Protein AF-A0A2M8NET0-F1 (afdb_monomer_lite)

Sequence (118 aa):
MRTNRVDTLFAWITQLMPDRAWFGEENFEAASQFAATFKAAYPNASLYGWIRIPIDGVSITLDSAAQSQIAAVSQRIVDELGFDGILLHVDPILSEDETYLALLRQVRTSIGTAALAA

Structure (mmCIF, N/CA/C/O backbone):
data_AF-A0A2M8NET0-F1
#
_entry.id   AF-A0A2M8NET0-F1
#
loop_
_atom_site.group_PDB
_atom_site.id
_atom_site.type_symbol
_atom_site.label_atom_id
_atom_site.label_alt_id
_atom_site.label_comp_id
_atom_site.label_asym_id
_atom_site.label_entity_id
_atom_site.label_seq_id
_atom_site.pdbx_PDB_ins_code
_atom_site.Cartn_x
_atom_site.Cartn_y
_atom_site.Cartn_z
_atom_site.occupancy
_atom_site.B_iso_or_equiv
_atom_site.auth_seq_id
_atom_site.auth_comp_id
_atom_site.auth_asym_id
_atom_site.auth_atom_id
_atom_site.pdbx_PDB_model_num
ATOM 1 N N . MET A 1 1 ? -16.982 -6.972 16.095 1.00 57.81 1 MET A N 1
ATOM 2 C CA . MET A 1 1 ? -15.574 -7.279 16.452 1.00 57.81 1 MET A CA 1
ATOM 3 C C . MET A 1 1 ? -15.293 -7.372 17.955 1.00 57.81 1 MET A C 1
ATOM 5 O O . MET A 1 1 ? -14.513 -8.236 18.324 1.00 57.81 1 MET A O 1
ATOM 9 N N . ARG A 1 2 ? -15.939 -6.585 18.836 1.00 51.84 2 ARG A N 1
ATOM 10 C CA . ARG A 1 2 ? -15.684 -6.614 20.300 1.00 51.84 2 ARG A CA 1
ATOM 11 C C . ARG A 1 2 ? -15.817 -7.992 20.971 1.00 51.84 2 ARG A C 1
ATOM 13 O O . ARG A 1 2 ? -15.103 -8.268 21.923 1.00 51.84 2 ARG A O 1
ATOM 20 N N . THR A 1 3 ? -16.677 -8.864 20.453 1.00 59.78 3 THR A N 1
ATOM 21 C CA . THR A 1 3 ? -16.865 -10.233 20.967 1.00 59.78 3 THR A CA 1
ATOM 22 C C . THR A 1 3 ? -15.866 -11.243 20.389 1.00 59.78 3 THR A C 1
ATOM 24 O O . THR A 1 3 ? -15.662 -12.295 20.980 1.00 59.78 3 THR A O 1
ATOM 27 N N . ASN A 1 4 ? -15.219 -10.913 19.261 1.00 65.31 4 ASN A N 1
ATOM 28 C CA . ASN A 1 4 ? -14.423 -11.849 18.454 1.00 65.31 4 ASN A CA 1
ATOM 29 C C . ASN A 1 4 ? -12.929 -11.473 18.353 1.00 65.31 4 ASN A C 1
ATOM 31 O O . ASN A 1 4 ? -12.205 -12.165 17.649 1.00 65.31 4 ASN A O 1
ATOM 35 N N . ARG A 1 5 ? -12.472 -10.400 19.028 1.00 75.06 5 ARG A N 1
ATOM 36 C CA . ARG A 1 5 ? -11.062 -9.939 19.061 1.00 75.06 5 ARG A CA 1
ATOM 37 C C . ARG A 1 5 ? -10.415 -9.779 17.679 1.00 75.06 5 ARG A C 1
ATOM 39 O O . ARG A 1 5 ? -9.299 -10.226 17.444 1.00 75.06 5 ARG A O 1
ATOM 46 N N . VAL A 1 6 ? -11.150 -9.188 16.739 1.00 76.31 6 VAL A N 1
ATOM 47 C CA . VAL A 1 6 ? -10.553 -8.792 15.459 1.00 76.31 6 VAL A CA 1
ATOM 48 C C . VAL A 1 6 ? -10.051 -7.366 15.620 1.00 76.31 6 VAL A C 1
ATOM 50 O O . VAL A 1 6 ? -10.862 -6.443 15.683 1.00 76.31 6 VAL A O 1
ATOM 53 N N . ASP A 1 7 ? -8.733 -7.228 15.718 1.00 88.75 7 ASP A N 1
ATOM 54 C CA . ASP A 1 7 ? -8.047 -5.954 15.965 1.00 88.75 7 ASP A CA 1
ATOM 55 C C . ASP A 1 7 ? -7.424 -5.373 14.686 1.00 88.75 7 ASP A C 1
ATOM 57 O O . ASP A 1 7 ? -7.047 -4.206 14.642 1.00 88.75 7 ASP A O 1
ATOM 61 N N . THR A 1 8 ? -7.351 -6.166 13.615 1.00 93.62 8 THR A N 1
ATOM 62 C CA . THR A 1 8 ? -6.776 -5.755 12.333 1.00 93.62 8 THR A CA 1
ATOM 63 C C . THR A 1 8 ? -7.630 -6.253 11.175 1.00 93.62 8 THR A C 1
ATOM 65 O O . THR A 1 8 ? -8.005 -7.426 11.131 1.00 93.62 8 THR A O 1
ATOM 68 N N . LEU A 1 9 ? -7.924 -5.366 10.225 1.00 95.44 9 LEU A N 1
ATOM 69 C CA . LEU A 1 9 ? -8.615 -5.682 8.981 1.00 95.44 9 LEU A CA 1
ATOM 70 C C . LEU A 1 9 ? -7.764 -5.259 7.782 1.00 95.44 9 LEU A C 1
ATOM 72 O O . LEU A 1 9 ? -7.223 -4.157 7.752 1.00 95.44 9 LEU A O 1
ATOM 76 N N . PHE A 1 10 ? -7.693 -6.134 6.781 1.00 96.50 10 PHE A N 1
ATOM 77 C CA . PHE A 1 10 ? -7.088 -5.852 5.482 1.00 96.50 10 PHE A CA 1
ATOM 78 C C . PHE A 1 10 ? -8.211 -5.757 4.451 1.00 96.50 10 PHE A C 1
ATOM 80 O O . PHE A 1 10 ? -8.854 -6.763 4.146 1.00 96.50 10 PHE A O 1
ATOM 87 N N . ALA A 1 11 ? -8.486 -4.556 3.950 1.00 97.06 11 ALA A N 1
ATOM 88 C CA . ALA A 1 11 ? -9.510 -4.346 2.933 1.00 97.06 11 ALA A CA 1
ATOM 89 C C . ALA A 1 11 ? -8.851 -4.327 1.559 1.00 97.06 11 ALA A C 1
ATOM 91 O O . ALA A 1 11 ? -7.921 -3.561 1.339 1.00 97.06 11 ALA A O 1
ATOM 92 N N . TRP A 1 12 ? -9.321 -5.155 0.632 1.00 97.31 12 TRP A N 1
ATOM 93 C CA . TRP A 1 12 ? -8.867 -5.101 -0.755 1.00 97.31 12 TRP A CA 1
ATOM 94 C C . TRP A 1 12 ? -9.296 -3.770 -1.393 1.00 97.31 12 TRP A C 1
ATOM 96 O O . TRP A 1 12 ? -10.477 -3.430 -1.336 1.00 97.31 12 TRP A O 1
ATOM 106 N N . ILE A 1 13 ? -8.340 -3.018 -1.952 1.00 97.75 13 ILE A N 1
ATOM 107 C CA . ILE A 1 13 ? -8.574 -1.671 -2.502 1.00 97.75 13 ILE A CA 1
ATOM 108 C C . ILE A 1 13 ? -8.403 -1.641 -4.012 1.00 97.75 13 ILE A C 1
ATOM 110 O O . ILE A 1 13 ? -9.271 -1.148 -4.723 1.00 97.75 13 ILE A O 1
ATOM 114 N N . THR A 1 14 ? -7.260 -2.114 -4.506 1.00 98.00 14 THR A N 1
ATOM 115 C CA . THR A 1 14 ? -6.918 -1.973 -5.922 1.00 98.00 14 THR A CA 1
ATOM 116 C C . THR A 1 14 ? -5.849 -2.973 -6.350 1.00 98.00 14 THR A C 1
ATOM 118 O O . THR A 1 14 ? -5.218 -3.656 -5.536 1.00 98.00 14 THR A O 1
ATOM 121 N N . GLN A 1 15 ? -5.640 -3.047 -7.659 1.00 97.06 15 GLN A N 1
ATOM 122 C CA . GLN A 1 15 ? -4.575 -3.800 -8.294 1.00 97.06 15 GLN A CA 1
ATOM 123 C C . GLN A 1 15 ? -3.923 -2.948 -9.384 1.00 97.06 15 GLN A C 1
ATOM 125 O O . GLN A 1 15 ? -4.626 -2.254 -10.120 1.00 97.06 15 GLN A O 1
ATOM 130 N N . LEU A 1 16 ? -2.599 -3.044 -9.522 1.00 96.50 16 LEU A N 1
ATOM 131 C CA . LEU A 1 16 ? -1.899 -2.492 -10.680 1.00 96.50 16 LEU A CA 1
ATOM 132 C C . LEU A 1 16 ? -2.176 -3.354 -11.920 1.00 96.50 16 LEU A C 1
ATOM 134 O O . LEU A 1 16 ? -1.954 -4.567 -11.907 1.00 96.50 16 LEU A O 1
ATOM 138 N N . MET A 1 17 ? -2.673 -2.728 -12.980 1.00 95.69 17 MET A N 1
ATOM 139 C CA . MET A 1 17 ? -3.004 -3.384 -14.243 1.00 95.69 17 MET A CA 1
ATOM 140 C C . MET A 1 17 ? -1.823 -3.340 -15.232 1.00 95.69 17 MET A C 1
ATOM 142 O O . MET A 1 17 ? -0.931 -2.503 -15.076 1.00 95.69 17 MET A O 1
ATOM 146 N N . PRO A 1 18 ? -1.788 -4.218 -16.258 1.00 93.56 18 PRO A N 1
ATOM 147 C CA . PRO A 1 18 ? -0.707 -4.261 -17.255 1.00 93.56 18 PRO A CA 1
ATOM 148 C C . PRO A 1 18 ? -0.440 -2.943 -17.998 1.00 93.56 18 PRO A C 1
ATOM 150 O O . PRO A 1 18 ? 0.678 -2.683 -18.431 1.00 93.56 18 PRO A O 1
ATOM 153 N N . ASP A 1 19 ? -1.459 -2.099 -18.144 1.00 93.19 19 ASP A N 1
ATOM 154 C CA . ASP A 1 19 ? -1.381 -0.757 -18.735 1.00 93.19 19 ASP A CA 1
ATOM 155 C C . ASP A 1 19 ? -0.946 0.327 -17.730 1.00 93.19 19 ASP A C 1
ATOM 157 O O . ASP A 1 19 ? -0.959 1.516 -18.046 1.00 93.19 19 ASP A O 1
ATOM 161 N N . ARG A 1 20 ? -0.549 -0.085 -16.521 1.00 90.25 20 ARG A N 1
ATOM 162 C CA . ARG A 1 20 ? -0.250 0.760 -15.361 1.00 90.25 20 ARG A CA 1
ATOM 163 C C . ARG A 1 20 ? -1.446 1.571 -14.855 1.00 90.25 20 ARG A C 1
ATOM 165 O O . ARG A 1 20 ? -1.241 2.525 -14.113 1.00 90.25 20 ARG A O 1
ATOM 172 N N . ALA A 1 21 ? -2.683 1.203 -15.180 1.00 95.44 21 ALA A N 1
ATOM 173 C CA . ALA A 1 21 ? -3.857 1.763 -14.514 1.00 95.44 21 ALA A CA 1
ATOM 174 C C . ALA A 1 21 ? -4.102 1.099 -13.146 1.00 95.44 21 ALA A C 1
ATOM 176 O O . ALA A 1 21 ? -3.679 -0.035 -12.896 1.00 95.44 21 ALA A O 1
ATOM 177 N N . TRP A 1 22 ? -4.813 1.796 -12.259 1.00 96.81 22 TRP A N 1
ATOM 178 C CA . TRP A 1 22 ? -5.303 1.230 -11.003 1.00 96.81 22 TRP A CA 1
ATOM 179 C C . TRP A 1 22 ? -6.707 0.666 -11.200 1.00 96.81 22 TRP A C 1
ATOM 181 O O . TRP A 1 22 ? -7.637 1.382 -11.566 1.00 96.81 22 TRP A O 1
ATOM 191 N N . PHE A 1 23 ? -6.878 -0.630 -10.953 1.00 96.88 23 PHE A N 1
ATOM 192 C CA . PHE A 1 23 ? -8.193 -1.256 -11.027 1.00 96.88 23 PHE A CA 1
ATOM 193 C C . PHE A 1 23 ? -9.107 -0.742 -9.910 1.00 96.88 23 PHE A C 1
ATOM 195 O O . PHE A 1 23 ? -8.730 -0.784 -8.736 1.00 96.88 23 PHE A O 1
ATOM 202 N N . GLY A 1 24 ? -10.320 -0.314 -10.258 1.00 92.00 24 GLY A N 1
ATOM 203 C CA . GLY A 1 24 ? -11.316 0.126 -9.285 1.00 92.00 24 GLY A CA 1
ATOM 204 C C . GLY A 1 24 ? -11.051 1.509 -8.687 1.00 92.00 24 GLY A C 1
ATOM 205 O O . GLY A 1 24 ? -11.606 1.806 -7.630 1.00 92.00 24 GLY A O 1
ATOM 206 N N . GLU A 1 25 ? -10.220 2.344 -9.324 1.00 93.00 25 GLU A N 1
ATOM 207 C CA . GLU A 1 25 ? -9.940 3.717 -8.876 1.00 93.00 25 GLU A CA 1
ATOM 208 C C . GLU A 1 25 ? -11.218 4.562 -8.729 1.00 93.00 25 GLU A C 1
ATOM 210 O O . GLU A 1 25 ? -11.332 5.381 -7.817 1.00 93.00 25 GLU A O 1
ATOM 215 N N . GLU A 1 26 ? -12.232 4.299 -9.554 1.00 95.06 26 GLU A N 1
ATOM 216 C CA . GLU A 1 26 ? -13.553 4.918 -9.460 1.00 95.06 26 GLU A CA 1
ATOM 217 C C . GLU A 1 26 ? -14.277 4.637 -8.130 1.00 95.06 26 GLU A C 1
ATOM 219 O O . GLU A 1 26 ? -15.189 5.372 -7.757 1.00 95.06 26 GLU A O 1
ATOM 224 N N . ASN A 1 27 ? -13.857 3.612 -7.381 1.00 95.38 27 ASN A N 1
ATOM 225 C CA . ASN A 1 27 ? -14.445 3.232 -6.095 1.00 95.38 27 ASN A CA 1
ATOM 226 C C . ASN A 1 27 ? -13.699 3.821 -4.888 1.00 95.38 27 ASN A C 1
ATOM 228 O O . ASN A 1 27 ? -14.051 3.517 -3.747 1.00 95.38 27 ASN A O 1
ATOM 232 N N . PHE A 1 28 ? -12.681 4.664 -5.092 1.00 96.62 28 PHE A N 1
ATOM 233 C CA . PHE A 1 28 ? -11.896 5.217 -3.980 1.00 96.62 28 PHE A CA 1
ATOM 234 C C . PHE A 1 28 ? -12.738 6.083 -3.039 1.00 96.62 28 PHE A C 1
ATOM 236 O O . PHE A 1 28 ? -12.518 6.063 -1.829 1.00 96.62 28 PHE A O 1
ATOM 243 N N . GLU A 1 29 ? -13.762 6.768 -3.552 1.00 97.25 29 GLU A N 1
ATOM 244 C CA . GLU A 1 29 ? -14.712 7.489 -2.700 1.00 97.25 29 GLU A CA 1
ATOM 245 C C . GLU A 1 29 ? -15.457 6.531 -1.755 1.00 97.25 29 GLU A C 1
ATOM 247 O O . GLU A 1 29 ? -15.530 6.771 -0.549 1.00 97.25 29 GLU A O 1
ATOM 252 N N . ALA A 1 30 ? -15.941 5.399 -2.273 1.00 97.44 30 ALA A N 1
ATOM 253 C CA . ALA A 1 30 ? -16.592 4.378 -1.457 1.00 97.44 30 ALA A CA 1
ATOM 254 C C . ALA A 1 30 ? -15.622 3.760 -0.432 1.00 97.44 30 ALA A C 1
ATOM 256 O O . ALA A 1 30 ? -16.012 3.501 0.707 1.00 97.44 30 ALA A O 1
ATOM 257 N N . ALA A 1 31 ? -14.349 3.573 -0.798 1.00 97.75 31 ALA A N 1
ATOM 258 C CA . ALA A 1 31 ? -13.314 3.101 0.121 1.00 97.75 31 ALA A CA 1
ATOM 259 C C . ALA A 1 31 ? -13.054 4.095 1.271 1.00 97.75 31 ALA A C 1
ATOM 261 O O . ALA A 1 31 ? -12.949 3.672 2.422 1.00 97.75 31 ALA A O 1
ATOM 262 N N . SER A 1 32 ? -13.027 5.402 0.986 1.00 98.38 32 SER A N 1
ATOM 263 C CA . SER A 1 32 ? -12.911 6.454 2.008 1.00 98.38 32 SER A CA 1
ATOM 264 C C . SER A 1 32 ? -14.119 6.463 2.955 1.00 98.38 32 SER A C 1
ATOM 266 O O . SER A 1 32 ? -13.969 6.455 4.179 1.00 98.38 32 SER A O 1
ATOM 268 N N . GLN A 1 33 ? -15.337 6.372 2.409 1.00 98.31 33 GLN A N 1
ATOM 269 C CA . GLN A 1 33 ? -16.565 6.282 3.211 1.00 98.31 33 GLN A CA 1
ATOM 270 C C . GLN A 1 33 ? -16.581 5.030 4.101 1.00 98.31 33 GLN A C 1
ATOM 272 O O . GLN A 1 33 ? -17.002 5.085 5.264 1.00 98.31 33 GLN A O 1
ATOM 277 N N . PHE A 1 34 ? -16.097 3.902 3.575 1.00 97.88 34 PHE A N 1
ATOM 278 C CA . PHE A 1 34 ? -15.928 2.673 4.338 1.00 97.88 34 PHE A CA 1
ATOM 279 C C . PHE A 1 34 ? -14.940 2.861 5.491 1.00 97.88 34 PHE A C 1
ATOM 281 O O . PHE A 1 34 ? -15.286 2.526 6.624 1.00 97.88 34 PHE A O 1
ATOM 288 N N . ALA A 1 35 ? -13.757 3.427 5.239 1.00 97.81 35 ALA A N 1
ATOM 289 C CA . ALA A 1 35 ? -12.754 3.661 6.274 1.00 97.81 35 ALA A CA 1
ATOM 290 C C . ALA A 1 35 ? -13.290 4.573 7.386 1.00 97.81 35 ALA A C 1
ATOM 292 O O . ALA A 1 35 ? -13.214 4.219 8.564 1.00 97.81 35 ALA A O 1
ATOM 293 N N . ALA A 1 36 ? -13.945 5.681 7.025 1.00 98.19 36 ALA A N 1
ATOM 294 C CA . ALA A 1 36 ? -14.571 6.586 7.985 1.00 98.19 36 ALA A CA 1
ATOM 295 C C . ALA A 1 36 ? -15.622 5.870 8.854 1.00 98.19 36 ALA A C 1
ATOM 297 O O . ALA A 1 36 ? -15.603 5.966 10.085 1.00 98.19 36 ALA A O 1
ATOM 298 N N . THR A 1 37 ? -16.508 5.092 8.226 1.00 97.75 37 THR A N 1
ATOM 299 C CA . THR A 1 37 ? -17.547 4.327 8.933 1.00 97.75 37 THR A CA 1
ATOM 300 C C . THR A 1 37 ? -16.938 3.254 9.839 1.00 97.75 37 THR A C 1
ATOM 302 O O . THR A 1 37 ? -17.368 3.073 10.981 1.00 97.75 37 THR A O 1
ATOM 305 N N . PHE A 1 38 ? -15.912 2.552 9.355 1.00 95.69 38 PHE A N 1
ATOM 306 C CA . PHE A 1 38 ? -15.216 1.510 10.099 1.00 95.69 38 PHE A CA 1
ATOM 307 C C . PHE A 1 38 ? -14.525 2.077 11.340 1.00 95.69 38 PHE A C 1
ATOM 309 O O . PHE A 1 38 ? -14.742 1.564 12.438 1.00 95.69 38 PHE A O 1
ATOM 316 N N . LYS A 1 39 ? -13.750 3.158 11.197 1.00 94.94 39 LYS A N 1
ATOM 317 C CA . LYS A 1 39 ? -13.028 3.783 12.314 1.00 94.94 39 LYS A CA 1
ATOM 318 C C . LYS A 1 39 ? -13.977 4.395 13.344 1.00 94.94 39 LYS A C 1
ATOM 320 O O . LYS A 1 39 ? -13.695 4.316 14.536 1.00 94.94 39 LYS A O 1
ATOM 325 N N . ALA A 1 40 ? -15.134 4.916 12.927 1.00 95.56 40 ALA A N 1
ATOM 326 C CA . ALA A 1 40 ? -16.165 5.370 13.861 1.00 95.56 40 ALA A CA 1
ATOM 327 C C . ALA A 1 40 ? -16.735 4.216 14.712 1.00 95.56 40 ALA A C 1
ATOM 329 O O . ALA A 1 40 ? -16.961 4.374 15.913 1.00 95.56 40 ALA A O 1
ATOM 330 N N . ALA A 1 41 ? -16.945 3.040 14.112 1.00 93.94 41 ALA A N 1
ATOM 331 C CA . ALA A 1 41 ? -17.467 1.865 14.812 1.00 93.94 41 ALA A CA 1
ATOM 332 C C . ALA A 1 41 ? -16.402 1.130 15.653 1.00 93.94 41 ALA A C 1
ATOM 334 O O . ALA A 1 41 ? -16.710 0.576 16.715 1.00 93.94 41 ALA A O 1
ATOM 335 N N . TYR A 1 42 ? -15.153 1.124 15.183 1.00 92.94 42 TYR A N 1
ATOM 336 C CA . TYR A 1 42 ? -14.034 0.367 15.741 1.00 92.94 42 TYR A CA 1
ATOM 337 C C . TYR A 1 42 ? -12.768 1.237 15.843 1.00 92.94 42 TYR A C 1
ATOM 339 O O . TYR A 1 42 ? -11.779 0.965 15.167 1.00 92.94 42 TYR A O 1
ATOM 347 N N . PRO A 1 43 ? -12.752 2.261 16.716 1.00 91.69 43 PRO A N 1
ATOM 348 C CA . PRO A 1 43 ? -11.659 3.240 16.766 1.00 91.69 43 PRO A CA 1
ATOM 349 C C . PRO A 1 43 ? -10.299 2.635 17.131 1.00 91.69 43 PRO A C 1
ATOM 351 O O . PRO A 1 43 ? -9.268 3.159 16.725 1.00 91.69 43 PRO A O 1
ATOM 354 N N . ASN A 1 44 ? -10.301 1.514 17.857 1.00 90.75 44 ASN A N 1
ATOM 355 C CA . ASN A 1 44 ? -9.086 0.820 18.284 1.00 90.75 44 ASN A CA 1
ATOM 356 C C . ASN A 1 44 ? -8.628 -0.266 17.294 1.00 90.75 44 ASN A C 1
ATOM 358 O O . ASN A 1 44 ? -7.626 -0.917 17.558 1.00 90.75 44 ASN A O 1
ATOM 362 N N . ALA A 1 45 ? -9.380 -0.524 16.218 1.00 92.88 45 ALA A N 1
ATOM 363 C CA . ALA A 1 45 ? -8.977 -1.493 15.206 1.00 92.88 45 ALA A CA 1
ATOM 364 C C . ALA A 1 45 ? -8.117 -0.810 14.136 1.00 92.88 45 ALA A C 1
ATOM 366 O O . ALA A 1 45 ? -8.401 0.323 13.730 1.00 92.88 45 ALA A O 1
ATOM 367 N N . SER A 1 46 ? -7.102 -1.525 13.659 1.00 95.50 46 SER A N 1
ATOM 368 C CA . SER A 1 46 ? -6.271 -1.108 12.532 1.00 95.50 46 SER A CA 1
ATOM 369 C C . SER A 1 46 ? -6.907 -1.541 11.215 1.00 95.50 46 SER A C 1
ATOM 371 O O . SER A 1 46 ? -7.323 -2.693 11.058 1.00 95.50 46 SER A O 1
ATOM 373 N N . LEU A 1 47 ? -6.960 -0.628 10.256 1.00 96.94 47 LEU A N 1
ATOM 374 C CA . LEU A 1 47 ? -7.496 -0.840 8.924 1.00 96.94 4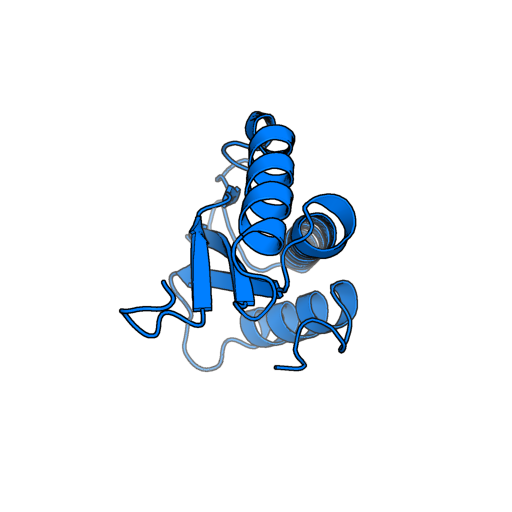7 LEU A CA 1
ATOM 375 C C . LEU A 1 47 ? -6.409 -0.589 7.875 1.00 96.94 47 LEU A C 1
ATOM 377 O O . LEU A 1 47 ? -6.017 0.549 7.638 1.00 96.94 47 LEU A O 1
ATOM 381 N N . TYR A 1 48 ? -5.962 -1.652 7.213 1.00 97.75 48 TYR A N 1
ATOM 382 C CA . TYR A 1 48 ? -4.936 -1.595 6.174 1.00 97.75 48 TYR A CA 1
ATOM 383 C C . TYR A 1 48 ? -5.551 -1.746 4.782 1.00 97.75 48 TYR A C 1
ATOM 385 O O . TYR A 1 48 ? -6.379 -2.632 4.548 1.00 97.75 48 TYR A O 1
ATOM 393 N N . GLY A 1 49 ? -5.118 -0.902 3.848 1.00 97.88 49 GLY A N 1
ATOM 394 C CA . GLY A 1 49 ? -5.482 -1.009 2.440 1.00 97.88 49 GLY A CA 1
ATOM 395 C C . GLY A 1 49 ? -4.615 -2.051 1.743 1.00 97.88 49 GLY A C 1
ATOM 396 O O . GLY A 1 49 ? -3.391 -1.975 1.786 1.00 97.88 49 GLY A O 1
ATOM 397 N N . TRP A 1 50 ? -5.225 -3.041 1.107 1.00 98.00 50 TRP A N 1
ATOM 398 C CA . TRP A 1 50 ? -4.530 -4.090 0.371 1.00 98.00 50 TRP A CA 1
ATOM 399 C C . TRP A 1 50 ? -4.454 -3.741 -1.117 1.00 98.00 50 TRP A C 1
ATOM 401 O O . TRP A 1 50 ? -5.473 -3.604 -1.799 1.00 98.00 50 TRP A O 1
ATOM 411 N N . ILE A 1 51 ? -3.218 -3.627 -1.606 1.00 97.88 51 ILE A N 1
ATOM 412 C CA . ILE A 1 51 ? -2.872 -3.381 -3.005 1.00 97.88 51 ILE A CA 1
ATOM 413 C C . ILE A 1 51 ? -2.234 -4.642 -3.584 1.00 97.88 51 ILE A C 1
ATOM 415 O O . ILE A 1 51 ? -1.272 -5.164 -3.014 1.00 97.88 51 ILE A O 1
ATOM 419 N N . ARG A 1 52 ? -2.740 -5.126 -4.721 1.00 97.38 52 ARG A N 1
ATOM 420 C CA . ARG A 1 52 ? -2.126 -6.240 -5.460 1.00 97.38 52 ARG A CA 1
ATOM 421 C C . ARG A 1 52 ? -1.261 -5.740 -6.621 1.00 97.38 52 ARG A C 1
ATOM 423 O O . ARG A 1 52 ? -1.672 -4.861 -7.373 1.00 97.38 52 ARG A O 1
ATOM 430 N N . ILE A 1 53 ? -0.073 -6.314 -6.781 1.00 97.06 53 ILE A N 1
ATOM 431 C CA . ILE A 1 53 ? 0.914 -5.951 -7.803 1.00 97.06 53 ILE A CA 1
ATOM 432 C C . ILE A 1 53 ? 1.420 -7.255 -8.446 1.00 97.06 53 ILE A C 1
ATOM 434 O O . ILE A 1 53 ? 2.405 -7.827 -7.973 1.00 97.06 53 ILE A O 1
ATOM 438 N N . PRO A 1 54 ? 0.734 -7.749 -9.495 1.00 94.75 54 PRO A N 1
ATOM 439 C CA . PRO A 1 54 ? 1.112 -8.982 -10.170 1.00 94.75 54 PRO A CA 1
ATOM 440 C C . PRO A 1 54 ? 2.264 -8.713 -11.142 1.00 94.75 54 PRO A C 1
ATOM 442 O O . PRO A 1 54 ? 2.048 -8.238 -12.254 1.00 94.75 54 PRO A O 1
ATOM 445 N N . ILE A 1 55 ? 3.493 -8.989 -10.721 1.00 92.94 55 ILE A N 1
ATOM 446 C CA . ILE A 1 55 ? 4.679 -8.841 -11.564 1.00 92.94 55 ILE A CA 1
ATOM 447 C C . ILE A 1 55 ? 4.689 -9.974 -12.593 1.00 92.94 55 ILE A C 1
ATOM 449 O O . ILE A 1 55 ? 4.588 -11.149 -12.251 1.00 92.94 55 ILE A O 1
ATOM 453 N N . ASP A 1 56 ? 4.859 -9.636 -13.866 1.00 88.12 56 ASP A N 1
ATOM 454 C CA . ASP A 1 56 ? 5.034 -10.618 -14.944 1.00 88.12 56 ASP A CA 1
ATOM 455 C C . ASP A 1 56 ? 6.380 -10.467 -15.670 1.00 88.12 56 ASP A C 1
ATOM 457 O O .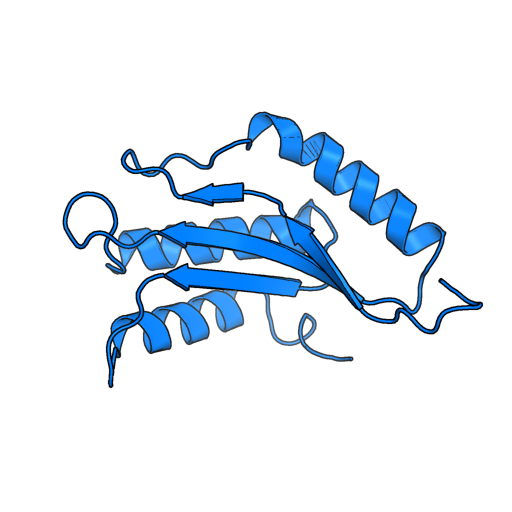 ASP A 1 56 ? 6.720 -11.281 -16.527 1.00 88.12 56 ASP A O 1
ATOM 461 N N . GLY A 1 57 ? 7.158 -9.435 -15.324 1.00 78.06 57 GLY A N 1
ATOM 462 C CA . GLY A 1 57 ? 8.450 -9.144 -15.941 1.00 78.06 57 GLY A CA 1
ATOM 463 C C . GLY A 1 57 ? 8.358 -8.564 -17.357 1.00 78.06 57 GLY A C 1
ATOM 464 O O . GLY A 1 57 ? 9.397 -8.337 -17.975 1.00 78.06 57 GLY A O 1
ATOM 465 N N . VAL A 1 58 ? 7.148 -8.326 -17.875 1.00 80.88 58 VAL A N 1
ATOM 466 C CA . VAL A 1 58 ? 6.900 -7.855 -19.246 1.00 80.88 58 VAL A CA 1
ATOM 467 C C . VAL A 1 58 ? 6.059 -6.585 -19.241 1.00 80.88 58 VAL A C 1
ATOM 469 O O . VAL A 1 58 ? 6.501 -5.557 -19.749 1.00 80.88 58 VAL A O 1
ATOM 472 N N . SER A 1 59 ? 4.854 -6.646 -18.679 1.00 82.69 59 SER A N 1
ATOM 473 C CA . SER A 1 59 ? 3.941 -5.508 -18.574 1.00 82.69 59 SER A CA 1
ATOM 474 C C . SER A 1 59 ? 4.071 -4.790 -17.231 1.00 82.69 59 SER A C 1
ATOM 476 O O . SER A 1 59 ? 3.983 -3.563 -17.161 1.00 82.69 59 SER A O 1
ATOM 478 N N . ILE A 1 60 ? 4.364 -5.543 -16.170 1.00 86.69 60 ILE A N 1
ATOM 479 C CA . ILE A 1 60 ? 4.520 -5.036 -14.812 1.00 86.69 60 ILE A CA 1
ATOM 480 C C . ILE A 1 60 ? 5.890 -5.466 -14.286 1.00 86.69 60 ILE A C 1
ATOM 482 O O . ILE A 1 60 ? 6.161 -6.644 -14.051 1.00 86.69 60 ILE A O 1
ATOM 486 N N . THR A 1 61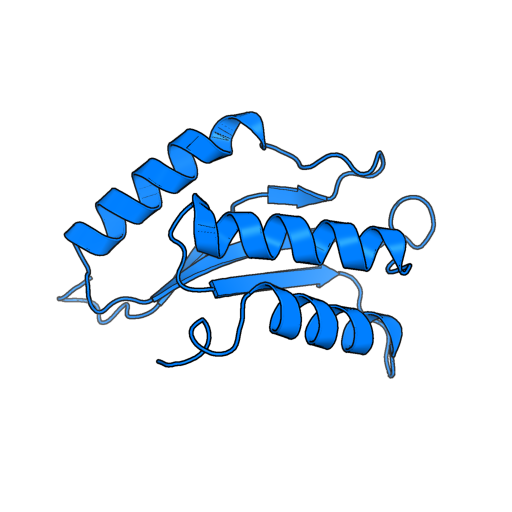 ? 6.748 -4.470 -14.074 1.00 90.94 61 THR A N 1
ATOM 487 C CA . THR A 1 61 ? 8.083 -4.581 -13.471 1.00 90.94 61 THR A CA 1
ATOM 488 C C . THR A 1 61 ? 8.202 -3.594 -12.315 1.00 90.94 61 THR A C 1
ATOM 490 O O . THR A 1 61 ? 7.617 -2.515 -12.378 1.00 90.94 61 THR A O 1
ATOM 493 N N . LEU A 1 62 ? 9.018 -3.889 -11.300 1.00 92.19 62 LEU A N 1
ATOM 494 C CA . LEU A 1 62 ? 9.317 -2.952 -10.205 1.00 92.19 62 LEU A CA 1
ATOM 495 C C . LEU A 1 62 ? 10.420 -1.947 -10.566 1.00 92.19 62 LEU A C 1
ATOM 497 O O . LEU A 1 62 ? 11.362 -1.738 -9.804 1.00 92.19 62 LEU A O 1
ATOM 501 N N . ASP A 1 63 ? 10.316 -1.314 -11.733 1.00 92.50 63 ASP A N 1
ATOM 502 C CA . ASP A 1 63 ? 11.199 -0.199 -12.083 1.00 92.50 63 ASP A CA 1
ATOM 503 C C . ASP A 1 63 ? 10.909 1.043 -11.213 1.00 92.50 63 ASP A C 1
ATOM 505 O O . ASP A 1 63 ? 9.912 1.110 -10.491 1.00 92.50 63 ASP A O 1
ATOM 509 N N . SER A 1 64 ? 11.777 2.055 -11.262 1.00 94.19 64 SER A N 1
ATOM 510 C CA . SER A 1 64 ? 11.632 3.265 -10.435 1.00 94.19 64 SER A CA 1
ATOM 511 C C . SER A 1 64 ? 10.327 4.035 -10.690 1.00 94.19 64 SER A C 1
ATOM 513 O O . SER A 1 64 ? 9.813 4.705 -9.788 1.00 94.19 64 SER A O 1
ATOM 515 N N . ALA A 1 65 ? 9.767 3.934 -11.898 1.00 93.56 65 ALA A N 1
ATOM 516 C CA . ALA A 1 65 ? 8.502 4.567 -12.247 1.00 93.56 65 ALA A CA 1
ATOM 517 C C . ALA A 1 65 ? 7.324 3.842 -11.582 1.00 93.56 65 ALA A C 1
ATOM 519 O O . ALA A 1 65 ? 6.498 4.490 -10.939 1.00 93.56 65 ALA A O 1
ATOM 520 N N . ALA A 1 66 ? 7.285 2.511 -11.660 1.00 93.88 66 ALA A N 1
ATOM 521 C CA . ALA A 1 66 ? 6.305 1.689 -10.963 1.00 93.88 66 ALA A CA 1
ATOM 522 C C . ALA A 1 66 ? 6.417 1.868 -9.444 1.00 93.88 66 ALA A C 1
ATOM 524 O O . ALA A 1 66 ? 5.403 2.066 -8.781 1.00 93.88 66 ALA A O 1
ATOM 525 N N . GLN A 1 67 ? 7.635 1.895 -8.889 1.00 96.12 67 GLN A N 1
ATOM 526 C CA . GLN A 1 67 ? 7.853 2.139 -7.458 1.00 96.12 67 GLN A CA 1
ATOM 527 C C . GLN A 1 67 ? 7.268 3.486 -7.011 1.00 96.12 67 GLN A C 1
ATOM 529 O O . GLN A 1 67 ? 6.569 3.558 -6.000 1.00 96.12 67 GLN A O 1
ATOM 534 N N . SER A 1 68 ? 7.482 4.540 -7.802 1.00 96.62 68 SER A N 1
ATOM 535 C CA . SER A 1 68 ? 6.924 5.870 -7.533 1.00 96.62 68 SER A CA 1
ATOM 536 C C . SER A 1 68 ? 5.405 5.900 -7.628 1.00 96.62 68 SER A C 1
ATOM 538 O O . SER A 1 68 ? 4.748 6.504 -6.782 1.00 96.62 68 SER A O 1
ATOM 540 N N . GLN A 1 69 ? 4.836 5.200 -8.605 1.00 96.69 69 GLN A N 1
ATOM 541 C CA . GLN A 1 69 ? 3.392 5.078 -8.752 1.00 96.69 69 GLN A CA 1
ATOM 542 C C . GLN A 1 69 ? 2.759 4.313 -7.579 1.00 96.69 69 GLN A C 1
ATOM 544 O O . GLN A 1 69 ? 1.746 4.750 -7.032 1.00 96.69 69 GLN A O 1
ATOM 549 N N . ILE A 1 70 ? 3.371 3.202 -7.156 1.00 97.50 70 ILE A N 1
ATOM 550 C CA . ILE A 1 70 ? 2.914 2.403 -6.012 1.00 97.50 70 ILE A CA 1
ATOM 551 C C . ILE A 1 70 ? 3.010 3.220 -4.715 1.00 97.50 70 ILE A C 1
ATOM 553 O O . ILE A 1 70 ? 2.085 3.205 -3.903 1.00 97.50 70 ILE A O 1
ATOM 557 N N . ALA A 1 71 ? 4.097 3.969 -4.522 1.00 97.75 71 ALA A N 1
ATOM 558 C CA . ALA A 1 71 ? 4.268 4.840 -3.362 1.00 97.75 71 ALA A CA 1
ATOM 559 C C . ALA A 1 71 ? 3.229 5.971 -3.318 1.00 97.75 71 ALA A C 1
ATOM 561 O O . ALA A 1 71 ? 2.722 6.277 -2.238 1.00 97.75 71 ALA A O 1
ATOM 562 N N . ALA A 1 72 ? 2.876 6.543 -4.474 1.00 97.56 72 ALA A N 1
ATOM 563 C CA . ALA A 1 72 ? 1.862 7.588 -4.583 1.00 97.56 72 ALA A CA 1
ATOM 564 C C . ALA A 1 72 ? 0.452 7.071 -4.259 1.00 97.56 72 ALA A C 1
ATOM 566 O O . ALA A 1 72 ? -0.259 7.694 -3.474 1.00 97.56 72 ALA A O 1
ATOM 567 N N . VAL A 1 73 ? 0.048 5.911 -4.798 1.00 97.62 73 VAL A N 1
ATOM 568 C CA . VAL A 1 73 ? -1.267 5.339 -4.450 1.00 97.62 73 VAL A CA 1
ATOM 569 C C . VAL A 1 73 ? -1.315 4.908 -2.982 1.00 97.62 73 VAL A C 1
ATOM 571 O O . VAL A 1 73 ? -2.335 5.087 -2.325 1.00 97.62 73 VAL A O 1
ATOM 574 N N . SER A 1 74 ? -0.200 4.406 -2.443 1.00 98.00 74 SER A N 1
ATOM 575 C CA . SER A 1 74 ? -0.081 4.035 -1.030 1.00 98.00 74 SER A CA 1
ATOM 576 C C . SER A 1 74 ? -0.288 5.251 -0.131 1.00 98.00 74 SER A C 1
ATOM 578 O O . SER A 1 74 ? -1.046 5.182 0.832 1.00 98.00 74 SER A O 1
ATOM 580 N N . GLN A 1 75 ? 0.337 6.378 -0.484 1.00 97.44 75 GLN A N 1
ATOM 581 C CA . GLN A 1 75 ? 0.151 7.641 0.216 1.00 97.44 75 GLN A CA 1
ATOM 582 C C . GLN A 1 75 ? -1.300 8.112 0.134 1.00 97.44 75 GLN A C 1
ATOM 584 O O . GLN A 1 75 ? -1.892 8.418 1.159 1.00 97.44 75 GLN A O 1
ATOM 589 N N . ARG A 1 76 ? -1.910 8.086 -1.055 1.00 97.31 76 ARG A N 1
ATOM 590 C CA . ARG A 1 76 ? -3.321 8.453 -1.239 1.00 97.31 76 ARG A CA 1
ATOM 591 C C . ARG A 1 76 ? -4.263 7.618 -0.368 1.00 97.31 76 ARG A C 1
ATOM 593 O O . ARG A 1 76 ? -5.172 8.160 0.252 1.00 97.31 76 ARG A O 1
ATOM 600 N N . ILE A 1 77 ? -4.045 6.306 -0.292 1.00 97.56 77 ILE A N 1
ATOM 601 C CA . ILE A 1 77 ? -4.862 5.410 0.538 1.00 97.56 77 ILE A CA 1
ATOM 602 C C . ILE A 1 77 ? -4.771 5.787 2.028 1.00 97.56 77 ILE A C 1
ATOM 604 O O . ILE A 1 77 ? -5.782 5.750 2.727 1.00 97.56 77 ILE A O 1
ATOM 608 N N . VAL A 1 78 ? -3.595 6.184 2.513 1.00 97.25 78 VAL A N 1
ATOM 609 C CA . VAL A 1 78 ? -3.412 6.609 3.909 1.00 97.25 78 VAL A CA 1
ATOM 610 C C . VAL A 1 78 ? -3.961 8.021 4.137 1.00 97.25 78 VAL A C 1
ATOM 612 O O . VAL A 1 78 ? -4.862 8.208 4.953 1.00 97.25 78 VAL A O 1
ATOM 615 N N . ASP A 1 79 ? -3.467 9.001 3.381 1.00 96.31 79 ASP A N 1
ATOM 616 C CA . ASP A 1 79 ? -3.705 10.427 3.625 1.00 96.31 79 ASP A CA 1
ATOM 617 C C . ASP A 1 79 ? -5.124 10.868 3.233 1.00 96.31 79 ASP A C 1
ATOM 619 O O . ASP A 1 79 ? -5.737 11.678 3.929 1.00 96.31 79 ASP A O 1
ATOM 623 N N . GLU A 1 80 ? -5.658 10.348 2.123 1.00 96.62 80 GLU A N 1
ATOM 624 C CA . GLU A 1 80 ? -6.955 10.778 1.581 1.00 96.62 80 GLU A CA 1
ATOM 625 C C . GLU A 1 80 ? -8.082 9.800 1.920 1.00 96.62 80 GLU A C 1
ATOM 627 O O . GLU A 1 80 ? -9.204 10.219 2.213 1.00 96.62 80 GLU A O 1
ATOM 632 N N . LEU A 1 81 ? -7.812 8.490 1.873 1.00 97.62 81 LEU A N 1
ATOM 633 C CA . LEU A 1 81 ? -8.851 7.483 2.114 1.00 97.62 81 LEU A CA 1
ATOM 634 C C . LEU A 1 81 ? -8.973 7.092 3.593 1.00 97.62 81 LEU A C 1
ATOM 636 O O . LEU A 1 81 ? -9.943 6.433 3.952 1.00 97.62 81 LEU A O 1
ATOM 640 N N . GLY A 1 82 ? -8.045 7.516 4.457 1.00 97.06 82 GLY A N 1
ATOM 641 C CA . GLY A 1 82 ? -8.146 7.348 5.910 1.00 97.06 82 GLY A CA 1
ATOM 642 C C . GLY A 1 82 ? -7.816 5.943 6.416 1.00 97.06 82 GLY A C 1
ATOM 643 O O . GLY A 1 82 ? -8.307 5.539 7.472 1.00 97.06 82 GLY A O 1
ATOM 644 N N . PHE A 1 83 ? -7.018 5.183 5.663 1.00 97.56 83 PHE A N 1
ATOM 645 C CA . PHE A 1 83 ? -6.489 3.896 6.112 1.00 97.56 83 PHE A CA 1
ATOM 646 C C . PHE A 1 83 ? -5.286 4.098 7.036 1.00 97.56 83 PHE A C 1
ATOM 648 O O . PHE A 1 83 ? -4.499 5.022 6.861 1.00 97.56 83 PHE A O 1
ATOM 655 N N . ASP A 1 84 ? -5.101 3.187 7.990 1.00 96.06 84 ASP A N 1
ATOM 656 C CA . ASP A 1 84 ? -3.996 3.250 8.952 1.00 96.06 84 ASP A CA 1
ATOM 657 C C . ASP A 1 84 ? -2.652 2.819 8.330 1.00 96.06 84 ASP A C 1
ATOM 659 O O . ASP A 1 84 ? -1.594 3.089 8.889 1.00 96.06 84 ASP A O 1
ATOM 663 N N . GLY A 1 85 ? -2.674 2.149 7.174 1.00 96.19 85 GLY A N 1
ATOM 664 C CA . GLY A 1 85 ? -1.477 1.720 6.454 1.00 96.19 85 GLY A CA 1
ATOM 665 C C . GLY A 1 85 ? -1.798 0.855 5.237 1.00 96.19 85 GLY A C 1
ATOM 666 O O . GLY A 1 85 ? -2.953 0.740 4.825 1.00 96.19 85 GLY A O 1
ATOM 667 N N . ILE A 1 86 ? -0.773 0.198 4.683 1.00 96.88 86 ILE A N 1
ATOM 668 C CA . ILE A 1 86 ? -0.874 -0.588 3.445 1.00 96.88 86 ILE A CA 1
ATOM 669 C C . ILE A 1 86 ? -0.373 -2.021 3.636 1.00 96.88 86 ILE A C 1
ATOM 671 O O . ILE A 1 86 ? 0.676 -2.250 4.236 1.00 96.88 86 ILE A O 1
ATOM 675 N N . LEU A 1 87 ? -1.091 -2.978 3.047 1.00 96.88 87 LEU A N 1
ATOM 676 C CA . LEU A 1 87 ? -0.583 -4.305 2.718 1.00 96.88 87 LEU A CA 1
ATOM 677 C C . LEU A 1 87 ? -0.242 -4.340 1.226 1.00 96.88 87 LEU A C 1
ATOM 679 O O . LEU A 1 87 ? -1.124 -4.264 0.369 1.00 96.88 87 LEU A O 1
ATOM 683 N N . LEU A 1 88 ? 1.047 -4.473 0.920 1.00 96.94 88 LEU A N 1
ATOM 684 C CA . LEU A 1 88 ? 1.530 -4.682 -0.443 1.00 96.94 88 LEU A CA 1
ATOM 685 C C . LEU A 1 88 ? 1.591 -6.180 -0.725 1.00 96.94 88 LEU A C 1
ATOM 687 O O . LEU A 1 88 ? 2.393 -6.899 -0.133 1.00 96.94 88 LEU A O 1
ATOM 691 N N . HIS A 1 89 ? 0.752 -6.646 -1.641 1.00 97.00 89 HIS A N 1
ATOM 692 C CA . HIS A 1 89 ? 0.816 -8.001 -2.165 1.00 97.00 89 HIS A CA 1
ATOM 693 C C . HIS A 1 89 ? 1.480 -7.956 -3.533 1.00 97.00 89 HIS A C 1
ATOM 695 O O . HIS A 1 89 ? 0.827 -7.706 -4.542 1.00 97.00 89 HIS A O 1
ATOM 701 N N . VAL A 1 90 ? 2.791 -8.163 -3.533 1.00 96.12 90 VAL A N 1
ATOM 702 C CA . VAL A 1 90 ? 3.601 -8.271 -4.743 1.00 96.12 90 VAL A CA 1
ATOM 703 C C . VAL A 1 90 ? 3.803 -9.754 -5.052 1.00 96.12 90 VAL A C 1
ATOM 705 O O . VAL A 1 90 ? 4.266 -10.491 -4.181 1.00 96.12 90 VAL A O 1
ATOM 708 N N . ASP A 1 91 ? 3.446 -10.200 -6.257 1.00 93.69 91 ASP A N 1
ATOM 709 C CA . ASP A 1 91 ? 3.561 -11.604 -6.667 1.00 93.69 91 ASP A CA 1
ATOM 710 C C . ASP A 1 91 ? 3.998 -11.755 -8.140 1.00 93.69 91 ASP A C 1
ATOM 712 O O . ASP A 1 91 ? 3.328 -11.196 -9.004 1.00 93.69 91 ASP A O 1
ATOM 716 N N . PRO A 1 92 ? 5.078 -12.511 -8.460 1.00 93.69 92 PRO A N 1
ATOM 717 C CA . PRO A 1 92 ? 6.043 -13.142 -7.557 1.00 93.69 92 PRO A CA 1
ATOM 718 C C . PRO A 1 92 ? 7.117 -12.156 -7.061 1.00 93.69 92 PRO A C 1
ATOM 720 O O . PRO A 1 92 ? 7.406 -11.152 -7.705 1.00 93.69 92 PRO A O 1
ATOM 723 N N . ILE A 1 93 ? 7.765 -12.493 -5.944 1.00 90.50 93 ILE A N 1
ATOM 724 C CA . ILE A 1 93 ? 8.988 -11.830 -5.467 1.00 90.50 93 ILE A CA 1
ATOM 725 C C . ILE A 1 93 ? 10.136 -12.825 -5.618 1.00 90.50 93 ILE A C 1
ATOM 727 O O . ILE A 1 93 ? 10.029 -13.971 -5.170 1.00 90.50 93 ILE A O 1
ATOM 731 N N . LEU A 1 94 ? 11.222 -12.404 -6.261 1.00 89.25 94 LEU A N 1
ATOM 732 C CA . LEU A 1 94 ? 12.410 -13.238 -6.417 1.00 89.25 94 LEU A CA 1
ATOM 733 C C . LEU A 1 94 ? 13.283 -13.190 -5.154 1.00 89.25 94 LEU A C 1
ATOM 735 O O . LEU A 1 94 ? 13.198 -12.271 -4.339 1.00 89.25 94 LEU A O 1
ATOM 739 N N . SER A 1 95 ? 14.129 -14.205 -4.973 1.00 90.44 95 SER A N 1
ATOM 740 C CA . SER A 1 95 ? 15.123 -14.177 -3.897 1.00 90.44 95 SER A CA 1
ATOM 741 C C . SER A 1 95 ? 16.099 -13.018 -4.122 1.00 90.44 95 SER A C 1
ATOM 743 O O . SER A 1 95 ? 16.489 -12.773 -5.260 1.00 90.44 95 SER A O 1
ATOM 745 N N . GLU A 1 96 ? 16.474 -12.318 -3.046 1.00 90.88 96 GLU A N 1
ATOM 746 C CA . GLU A 1 96 ? 17.428 -11.193 -3.080 1.00 90.88 96 GLU A CA 1
ATOM 747 C C . GLU A 1 96 ? 17.001 -10.034 -4.006 1.00 90.88 96 GLU A C 1
ATOM 749 O O . GLU A 1 96 ? 17.827 -9.320 -4.574 1.00 90.88 96 GLU A O 1
ATOM 754 N N . ASP A 1 97 ? 15.690 -9.820 -4.151 1.00 91.81 97 ASP A N 1
ATOM 755 C CA . ASP A 1 97 ? 15.146 -8.761 -4.997 1.00 91.81 97 ASP A CA 1
ATOM 756 C C . ASP A 1 97 ? 15.308 -7.363 -4.362 1.00 91.81 97 ASP A C 1
ATOM 758 O O . ASP A 1 97 ? 14.465 -6.871 -3.604 1.00 91.81 97 ASP A O 1
ATOM 762 N N . GLU A 1 98 ? 16.407 -6.688 -4.705 1.00 95.12 98 GLU A N 1
ATOM 763 C CA . GLU A 1 98 ? 16.675 -5.307 -4.284 1.00 95.12 98 GLU A CA 1
ATOM 764 C C . GLU A 1 98 ? 15.636 -4.302 -4.800 1.00 95.12 98 GLU A C 1
ATOM 766 O O . GLU A 1 98 ? 15.437 -3.256 -4.175 1.00 95.12 98 GLU A O 1
ATOM 771 N N . THR A 1 99 ? 14.932 -4.599 -5.899 1.00 94.38 99 THR A N 1
ATOM 772 C CA . THR A 1 99 ? 13.871 -3.714 -6.403 1.00 94.38 99 THR A CA 1
ATOM 773 C C . THR A 1 99 ? 12.642 -3.761 -5.503 1.00 94.38 99 THR A C 1
ATOM 775 O O . THR A 1 99 ? 12.047 -2.720 -5.212 1.00 94.38 99 THR A O 1
ATOM 778 N N . TYR A 1 100 ? 12.325 -4.933 -4.951 1.00 95.06 100 TYR A N 1
ATOM 779 C CA . TYR A 1 100 ? 11.297 -5.068 -3.925 1.00 95.06 100 TYR A CA 1
ATOM 780 C C . TYR A 1 100 ? 11.689 -4.350 -2.625 1.00 95.06 100 TYR A C 1
ATOM 782 O O . TYR A 1 100 ? 10.886 -3.613 -2.051 1.00 95.06 100 TYR A O 1
ATOM 790 N N . LEU A 1 101 ? 12.942 -4.474 -2.175 1.00 95.12 101 LEU A N 1
ATOM 791 C CA . LEU A 1 101 ? 13.410 -3.734 -0.995 1.00 95.12 101 LEU A CA 1
ATOM 792 C C . LEU A 1 101 ? 13.398 -2.213 -1.216 1.00 95.12 101 LEU A C 1
ATOM 794 O O . LEU A 1 101 ? 13.055 -1.462 -0.299 1.00 95.12 101 LEU A O 1
ATOM 798 N N . ALA A 1 102 ? 13.749 -1.744 -2.417 1.00 96.00 102 ALA A N 1
ATOM 799 C CA . ALA A 1 102 ? 13.648 -0.336 -2.793 1.00 96.00 102 ALA A CA 1
ATOM 800 C C . ALA A 1 102 ? 12.195 0.161 -2.747 1.00 96.00 102 ALA A C 1
ATOM 802 O O . ALA A 1 102 ? 11.937 1.195 -2.125 1.00 96.00 102 ALA A O 1
ATOM 803 N N . LEU A 1 103 ? 11.249 -0.617 -3.287 1.00 96.38 103 LEU A N 1
ATOM 804 C CA . LEU A 1 103 ? 9.817 -0.329 -3.194 1.00 96.38 103 LEU A CA 1
ATOM 805 C C . LEU A 1 103 ? 9.371 -0.149 -1.737 1.00 96.38 103 LEU A C 1
ATOM 807 O O . LEU A 1 103 ? 8.742 0.856 -1.408 1.00 96.38 103 LEU A O 1
ATOM 811 N N . LEU A 1 104 ? 9.709 -1.094 -0.853 1.00 95.69 104 LEU A N 1
ATOM 812 C CA . LEU A 1 104 ? 9.306 -1.031 0.557 1.00 95.69 104 LEU A CA 1
ATOM 813 C C . LEU A 1 104 ? 9.844 0.222 1.255 1.00 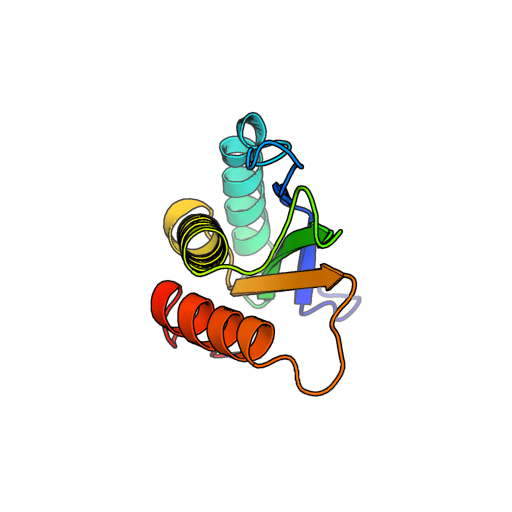95.69 104 LEU A C 1
ATOM 815 O O . LEU A 1 104 ? 9.127 0.858 2.030 1.00 95.69 104 LEU A O 1
ATOM 819 N N . ARG A 1 105 ? 11.099 0.602 0.977 1.00 95.88 105 ARG A N 1
ATOM 820 C CA . ARG A 1 105 ? 11.690 1.839 1.511 1.00 95.88 105 ARG A CA 1
ATOM 821 C C . ARG A 1 105 ? 10.943 3.064 0.992 1.00 95.88 105 ARG A C 1
ATOM 823 O O . ARG A 1 105 ? 10.614 3.938 1.787 1.00 95.88 105 ARG A O 1
ATOM 830 N N . GLN A 1 106 ? 10.643 3.106 -0.303 1.00 96.62 106 GLN A N 1
ATOM 831 C CA . GLN A 1 106 ? 9.963 4.239 -0.919 1.00 96.62 106 GLN A CA 1
ATOM 832 C C . GLN A 1 106 ? 8.532 4.408 -0.399 1.00 96.62 106 GLN A C 1
ATOM 834 O O . GLN A 1 106 ? 8.158 5.516 -0.020 1.00 96.62 106 GLN A O 1
ATOM 839 N N . VAL A 1 107 ? 7.762 3.320 -0.302 1.00 96.69 107 VAL A N 1
ATOM 840 C CA . VAL A 1 107 ? 6.408 3.340 0.276 1.00 96.69 107 VAL A CA 1
ATOM 841 C C . VAL A 1 107 ? 6.455 3.768 1.738 1.00 96.69 107 VAL A C 1
ATOM 843 O O . VAL A 1 107 ? 5.674 4.614 2.157 1.00 96.69 107 VAL A O 1
ATOM 846 N N . ARG A 1 108 ? 7.412 3.256 2.522 1.00 93.81 108 ARG A N 1
ATOM 847 C CA . ARG A 1 108 ? 7.589 3.685 3.915 1.00 93.81 108 ARG A CA 1
ATOM 848 C C . ARG A 1 108 ? 7.882 5.181 4.026 1.00 93.81 108 ARG A C 1
ATOM 850 O O . ARG A 1 108 ? 7.384 5.833 4.938 1.00 93.81 108 ARG A O 1
ATOM 857 N N . THR A 1 109 ? 8.708 5.721 3.134 1.00 94.31 109 THR A N 1
ATOM 858 C CA . THR A 1 109 ? 8.990 7.158 3.097 1.00 94.31 109 THR A CA 1
ATOM 859 C C . THR A 1 109 ? 7.752 7.964 2.707 1.00 94.31 109 THR A C 1
ATOM 861 O O . THR A 1 109 ? 7.557 9.031 3.282 1.00 94.31 109 THR A O 1
ATOM 864 N N . SER A 1 110 ? 6.913 7.474 1.786 1.00 94.50 110 SER A N 1
ATOM 865 C CA . SER A 1 110 ? 5.736 8.217 1.317 1.00 94.50 110 SER A CA 1
ATOM 866 C C . SER A 1 110 ? 4.593 8.257 2.332 1.00 94.50 110 SER A C 1
ATOM 868 O O . SER A 1 110 ? 4.016 9.318 2.527 1.00 94.50 110 SER A O 1
ATOM 870 N N . ILE A 1 111 ? 4.298 7.148 3.019 1.00 93.62 111 ILE A N 1
ATOM 871 C CA . ILE A 1 111 ? 3.207 7.086 4.017 1.00 93.62 111 ILE A CA 1
ATOM 872 C C . ILE A 1 111 ? 3.623 7.587 5.413 1.00 93.62 111 ILE A C 1
ATOM 874 O O . ILE A 1 111 ? 2.801 7.706 6.319 1.00 93.62 111 ILE A O 1
ATOM 878 N N . GLY A 1 112 ? 4.917 7.849 5.616 1.00 87.50 112 GLY A N 1
ATOM 879 C CA . GLY A 1 112 ? 5.472 8.286 6.894 1.00 87.50 112 GLY A CA 1
ATOM 880 C C . GLY A 1 112 ? 5.586 7.178 7.951 1.00 87.50 112 GLY A C 1
ATOM 881 O O . GLY A 1 112 ? 5.230 6.018 7.756 1.00 87.50 112 GLY A O 1
ATOM 882 N N . THR A 1 113 ? 6.143 7.528 9.113 1.00 74.00 113 THR A N 1
ATOM 883 C CA . THR A 1 113 ? 6.395 6.574 10.212 1.00 74.00 113 THR A CA 1
ATOM 884 C C . THR A 1 113 ? 5.210 6.390 11.157 1.00 74.00 113 THR A C 1
ATOM 886 O O . THR A 1 113 ? 5.201 5.425 11.918 1.00 74.00 113 THR A O 1
ATOM 889 N N . ALA A 1 114 ? 4.220 7.287 11.118 1.00 63.09 114 ALA A N 1
ATOM 890 C CA . ALA A 1 114 ? 3.037 7.229 11.976 1.00 63.09 114 ALA A CA 1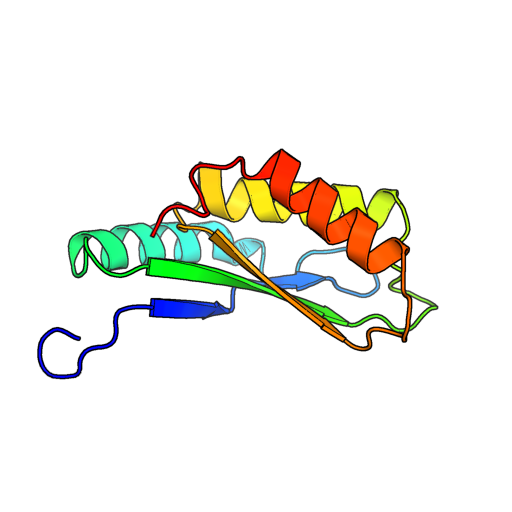
ATOM 891 C C . ALA A 1 114 ? 2.072 6.098 11.577 1.00 63.09 114 ALA A C 1
ATOM 893 O O . ALA A 1 114 ? 1.509 5.459 12.459 1.00 63.09 114 ALA A O 1
ATOM 894 N N . ALA A 1 115 ? 1.986 5.767 10.282 1.00 57.94 115 ALA A N 1
ATOM 895 C CA . ALA A 1 115 ? 1.196 4.654 9.731 1.00 57.94 115 ALA A CA 1
ATOM 896 C C . ALA A 1 115 ? 1.665 3.246 10.187 1.00 57.94 115 ALA A C 1
ATOM 898 O O . ALA A 1 115 ? 1.172 2.217 9.729 1.00 57.94 115 ALA A O 1
ATOM 899 N N . LEU A 1 116 ? 2.668 3.179 11.070 1.00 49.88 116 LEU A N 1
ATOM 900 C CA . LEU A 1 116 ? 3.252 1.947 11.608 1.00 49.88 116 LEU A CA 1
ATOM 901 C C . LEU A 1 116 ? 3.148 1.848 13.139 1.00 49.88 116 LEU A C 1
ATOM 903 O O . LEU A 1 116 ? 3.566 0.836 13.701 1.00 49.88 116 LEU A O 1
ATOM 907 N N . ALA A 1 117 ? 2.643 2.879 13.823 1.00 42.25 117 ALA A N 1
ATOM 908 C CA . ALA A 1 117 ? 2.480 2.853 15.271 1.00 42.25 117 ALA A CA 1
ATOM 909 C C . ALA A 1 117 ? 1.155 2.159 15.623 1.00 42.25 117 ALA A C 1
ATOM 911 O O . ALA A 1 117 ? 0.089 2.763 15.517 1.00 42.25 117 ALA A O 1
ATOM 912 N N . ALA A 1 118 ? 1.250 0.877 15.985 1.00 42.28 118 ALA A N 1
ATOM 913 C CA . ALA A 1 118 ? 0.181 0.122 16.636 1.00 42.28 118 ALA A CA 1
ATOM 914 C C . ALA A 1 118 ? -0.051 0.604 18.076 1.00 42.28 118 ALA A C 1
ATOM 916 O O . ALA A 1 118 ? 0.948 0.976 18.739 1.00 42.28 118 ALA A O 1
#

pLDDT: mean 91.24, std 11.73, range [42.25, 98.38]

Radius of gyration: 14.74 Å; chains: 1; bounding box: 35×25×40 Å

Secondary structu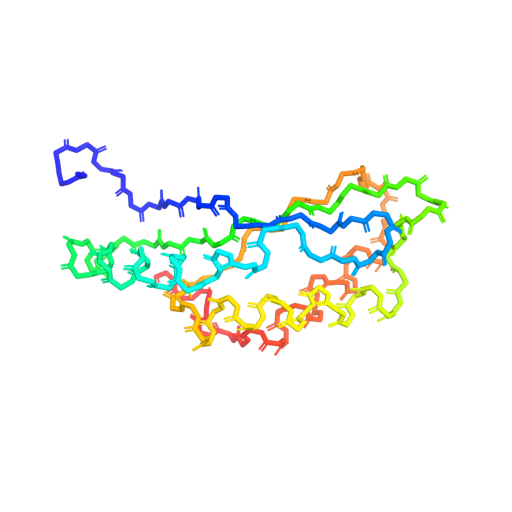re (DSSP, 8-state):
-TTTT--EEEEEEEEB-TTSPBTTGGGHHHHHHHHHHHHHH-TTSEEEEEEEEE--SSS----HHHHHHHHHHHHHHHHTT--SEEEEEEES--TT-HHHHHHHHHHHHHHTTGGG--

Foldseek 3Di:
DVVPPQQEDEDEDWEQDLQRDTPPPVCLVVLLVVLVVCCVVRVRHAYAYEYEYEDPVPSGDLDPVSLVSLLVVQLCCVPPSPHLGYDYHYPPDDPPPVSVVVSVVSNCVSNDDRSPDD